Protein AF-A0A4Q2TJC5-F1 (afdb_monomer_lite)

Organism: NCBI:txid2509717

Sequence (81 aa):
MLAMALLVFCLRYLLRSEDWSDKLISFSFWSLNGGLIWMVFANLFPLGVMQLATVVTNGYWHARSLEFFEKHTYLEWLRLP

Secondary structure (DSSP, 8-state):
-HHHHHHHHHHHHHS-GGG--HHHHHHHHHHHHHHHHHHIIIIIHHHHHHHHHHHHHH-HHHHTSHHHHHHHHHHHHHT--

pLDDT: mean 90.11, std 4.86, range [59.78, 95.69]

Structure (mmCIF, N/CA/C/O backbone):
data_AF-A0A4Q2TJC5-F1
#
_entry.id   AF-A0A4Q2TJC5-F1
#
loop_
_atom_site.group_PDB
_atom_site.id
_atom_site.type_symbol
_atom_site.label_atom_id
_atom_site.label_alt_id
_atom_site.label_comp_id
_atom_site.label_asym_id
_atom_site.label_entity_id
_atom_site.label_seq_id
_atom_site.pdbx_PDB_ins_code
_atom_site.Cartn_x
_atom_site.Cartn_y
_atom_site.Cartn_z
_atom_site.occupancy
_atom_site.B_iso_or_equiv
_atom_site.auth_seq_id
_atom_site.auth_comp_id
_atom_site.auth_asym_id
_atom_site.auth_atom_id
_atom_site.pdbx_PDB_model_num
ATOM 1 N N . MET A 1 1 ? -8.219 -7.654 5.634 1.00 89.25 1 MET A N 1
ATOM 2 C CA . MET A 1 1 ? -9.553 -7.043 5.837 1.00 89.25 1 MET A CA 1
ATOM 3 C C . MET A 1 1 ? -10.568 -7.984 6.483 1.00 89.25 1 MET A C 1
ATOM 5 O O . MET A 1 1 ? -11.167 -7.570 7.462 1.00 89.25 1 MET A O 1
ATOM 9 N N . LEU A 1 2 ? -10.726 -9.241 6.038 1.00 93.81 2 LEU A N 1
ATOM 10 C CA . LEU A 1 2 ? -11.682 -10.189 6.650 1.00 93.81 2 LEU A CA 1
ATOM 11 C C . LEU A 1 2 ? -11.483 -10.379 8.168 1.00 93.81 2 LEU A C 1
ATOM 13 O O . LEU A 1 2 ? -12.421 -10.213 8.938 1.00 93.81 2 LEU A O 1
ATOM 17 N N . ALA A 1 3 ? -10.250 -10.661 8.603 1.00 94.94 3 ALA A N 1
ATOM 18 C CA . ALA A 1 3 ? -9.937 -10.826 10.025 1.00 94.94 3 ALA A CA 1
ATOM 19 C C . ALA A 1 3 ? -10.250 -9.564 10.852 1.00 94.94 3 ALA A C 1
ATOM 21 O O . ALA A 1 3 ? -10.779 -9.660 11.953 1.00 94.94 3 ALA A O 1
ATOM 22 N N . MET A 1 4 ? -9.987 -8.376 10.297 1.00 93.75 4 MET A N 1
ATOM 23 C CA . MET A 1 4 ? -10.342 -7.110 10.941 1.00 93.75 4 MET A CA 1
ATOM 24 C C . MET A 1 4 ? -11.853 -6.919 11.060 1.00 93.75 4 MET A C 1
ATOM 26 O O . MET A 1 4 ? -12.317 -6.457 12.094 1.00 93.75 4 MET A O 1
ATOM 30 N N . ALA A 1 5 ? -12.622 -7.292 10.035 1.00 92.56 5 ALA A N 1
ATOM 31 C CA . ALA A 1 5 ? -14.078 -7.215 10.086 1.00 92.56 5 ALA A CA 1
ATOM 32 C C . ALA A 1 5 ? -14.650 -8.120 11.189 1.00 92.56 5 ALA A C 1
ATOM 34 O O . ALA A 1 5 ? -15.498 -7.678 11.959 1.00 92.56 5 ALA A O 1
ATOM 35 N N . LEU A 1 6 ? -14.133 -9.347 11.322 1.00 95.44 6 LEU A N 1
ATOM 36 C CA . LEU A 1 6 ? -14.511 -10.259 12.408 1.00 95.44 6 LEU A CA 1
ATOM 37 C C . LEU A 1 6 ? -14.110 -9.715 13.783 1.00 95.44 6 LEU A C 1
ATOM 39 O O . LEU A 1 6 ? -14.893 -9.795 14.724 1.00 95.44 6 LEU A O 1
ATOM 43 N N . LEU A 1 7 ? -12.923 -9.117 13.900 1.00 94.31 7 LEU A N 1
ATOM 44 C CA . LEU A 1 7 ? -12.471 -8.496 15.144 1.00 94.31 7 LEU A CA 1
ATOM 45 C C . LEU A 1 7 ? -13.403 -7.351 15.557 1.00 94.31 7 LEU A C 1
ATOM 47 O O . LEU A 1 7 ? -13.853 -7.321 16.699 1.00 94.31 7 LEU A O 1
ATOM 51 N N . VAL A 1 8 ? -13.742 -6.450 14.631 1.00 93.12 8 VAL A N 1
ATOM 52 C CA . VAL A 1 8 ? -14.668 -5.333 14.884 1.00 93.12 8 VAL A CA 1
ATOM 53 C C . VAL A 1 8 ? -16.072 -5.843 15.220 1.00 93.12 8 VAL A C 1
ATOM 55 O O . VAL A 1 8 ? -16.716 -5.295 16.113 1.00 93.12 8 VAL A O 1
ATOM 58 N N . PHE A 1 9 ? -16.528 -6.916 14.568 1.00 92.44 9 PHE A N 1
ATOM 59 C CA . PHE A 1 9 ? -17.790 -7.579 14.894 1.00 92.44 9 PHE A CA 1
ATOM 60 C C . PHE A 1 9 ? -17.794 -8.089 16.339 1.00 92.44 9 PHE A C 1
ATOM 62 O O . PHE A 1 9 ? -18.667 -7.705 17.111 1.00 92.44 9 PHE A O 1
ATOM 69 N N . CYS A 1 10 ? -16.791 -8.871 16.743 1.00 94.06 10 CYS A N 1
ATOM 70 C CA . CYS A 1 10 ? -16.668 -9.347 18.124 1.00 94.06 10 CYS A CA 1
ATOM 71 C C . CYS A 1 10 ? -16.569 -8.182 19.125 1.00 94.06 10 CYS A C 1
ATOM 73 O O . CYS A 1 10 ? -17.213 -8.209 20.173 1.00 94.06 10 CYS A O 1
ATOM 75 N N . LEU A 1 11 ? -15.811 -7.134 18.786 1.00 92.94 11 LEU A N 1
ATOM 76 C CA . LEU A 1 11 ? -15.631 -5.947 19.623 1.00 92.94 11 LEU A CA 1
ATOM 77 C C . LEU A 1 11 ? -16.948 -5.185 19.836 1.00 92.94 11 LEU A C 1
ATOM 79 O O . LEU A 1 11 ? -17.194 -4.686 20.933 1.00 92.94 11 LEU A O 1
ATOM 83 N N . ARG A 1 12 ? -17.825 -5.141 18.823 1.00 91.50 12 ARG A N 1
ATOM 84 C CA . ARG A 1 12 ? -19.133 -4.478 18.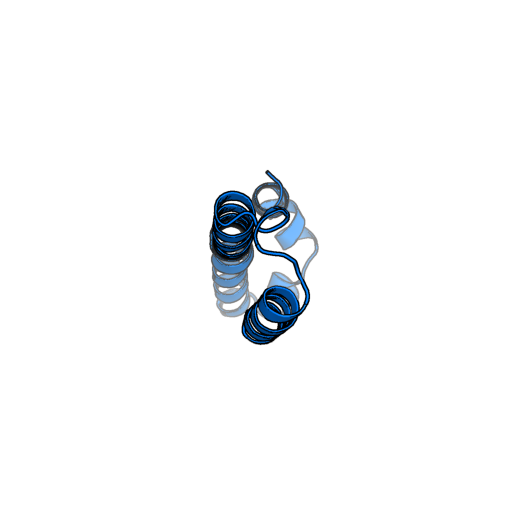916 1.00 91.50 12 ARG A CA 1
ATOM 85 C C . ARG A 1 12 ? -20.054 -5.120 19.953 1.00 91.50 12 ARG A C 1
ATOM 87 O O . ARG A 1 12 ? -20.824 -4.399 20.576 1.00 91.50 12 ARG A O 1
ATOM 94 N N . TYR A 1 13 ? -19.976 -6.436 20.148 1.00 91.56 13 TYR A N 1
ATOM 95 C CA . TYR A 1 13 ? -20.761 -7.133 21.177 1.00 91.56 13 TYR A CA 1
ATOM 96 C C . TYR A 1 13 ? -20.149 -7.039 22.576 1.00 91.56 13 TYR A C 1
ATOM 98 O O . TYR A 1 13 ? -20.855 -7.250 23.558 1.00 91.56 13 TYR A O 1
ATOM 106 N N . LEU A 1 14 ? -18.851 -6.742 22.673 1.00 92.31 14 LEU A N 1
ATOM 107 C CA . LEU A 1 14 ? -18.139 -6.676 23.947 1.00 92.31 14 LEU A CA 1
ATOM 108 C C . LEU A 1 14 ? -18.190 -5.278 24.583 1.00 92.31 14 LEU A C 1
ATOM 110 O O . LEU A 1 14 ? -18.170 -5.158 25.806 1.00 92.31 14 LEU A O 1
ATOM 114 N N . LEU A 1 15 ? -18.243 -4.224 23.765 1.00 90.69 15 LEU A N 1
ATOM 115 C CA . LEU A 1 15 ? -18.237 -2.836 24.228 1.00 90.69 15 LEU A CA 1
ATOM 116 C C . LEU A 1 15 ? -19.639 -2.313 24.554 1.00 90.69 15 LEU A C 1
ATOM 118 O O . LEU A 1 15 ? -20.629 -2.638 23.896 1.00 90.69 15 LEU A O 1
ATOM 122 N N . ARG A 1 16 ? -19.706 -1.418 25.543 1.00 88.19 16 ARG A N 1
ATOM 123 C CA . ARG A 1 16 ? -20.914 -0.643 25.845 1.00 88.19 16 ARG A CA 1
ATOM 124 C C . ARG A 1 16 ? -21.135 0.387 24.736 1.00 88.19 16 ARG A C 1
ATOM 126 O O . ARG A 1 16 ? -20.198 0.834 24.081 1.00 88.19 16 ARG A O 1
ATOM 133 N N . SER A 1 17 ? -22.390 0.782 24.519 1.00 84.38 17 SER A N 1
ATOM 134 C CA . SER A 1 17 ? -22.734 1.702 23.419 1.00 84.38 17 SER A CA 1
ATOM 135 C C . SER A 1 17 ? -22.091 3.087 23.555 1.00 84.38 17 SER A C 1
ATOM 137 O O . SER A 1 17 ? -21.882 3.747 22.545 1.00 84.38 17 SER A O 1
ATOM 139 N N . GLU A 1 18 ? -21.763 3.501 24.780 1.00 88.19 18 GLU A N 1
ATOM 140 C CA . GLU A 1 18 ? -21.103 4.774 25.098 1.00 88.19 18 GLU A CA 1
ATOM 141 C C . GLU A 1 18 ? -19.617 4.822 24.701 1.00 88.19 18 GLU A C 1
ATOM 143 O O . GLU A 1 18 ? -19.118 5.890 24.356 1.00 88.19 18 GLU A O 1
ATOM 148 N N . ASP A 1 19 ? -18.937 3.671 24.654 1.00 88.62 19 ASP A N 1
ATOM 149 C CA . ASP A 1 19 ? -17.512 3.569 24.302 1.00 88.62 19 ASP A CA 1
ATOM 150 C C . ASP A 1 19 ? -17.283 3.353 22.793 1.00 88.62 19 ASP A C 1
ATOM 152 O O . ASP A 1 19 ? -16.148 3.281 22.315 1.00 88.62 19 ASP A O 1
ATOM 156 N N . TRP A 1 20 ? -18.360 3.211 22.015 1.00 90.44 20 TRP A N 1
ATOM 157 C CA . TRP A 1 20 ? -18.288 2.933 20.585 1.00 90.44 20 TRP A CA 1
ATOM 158 C C . TRP A 1 20 ? -18.164 4.214 19.756 1.00 90.44 20 TRP A C 1
ATOM 160 O O . TRP A 1 20 ? -18.967 5.135 19.884 1.00 90.44 20 TRP A O 1
ATOM 170 N N . SER A 1 21 ? -17.200 4.243 18.832 1.00 90.31 21 SER A N 1
ATOM 171 C CA . SER A 1 21 ? -17.001 5.368 17.915 1.00 90.31 21 SER A CA 1
ATOM 172 C C . SER A 1 21 ? -16.971 4.914 16.459 1.00 90.31 21 SER A C 1
ATOM 174 O O . SER A 1 21 ? -15.954 4.428 15.956 1.00 90.31 21 SER A O 1
ATOM 176 N N . ASP A 1 22 ? -18.070 5.157 15.742 1.00 89.44 22 ASP A N 1
ATOM 177 C CA . ASP A 1 22 ? -18.173 4.874 14.304 1.00 89.44 22 ASP A CA 1
ATOM 178 C C . ASP A 1 22 ? -17.170 5.685 13.469 1.00 89.44 22 ASP A C 1
ATOM 180 O O . ASP A 1 22 ? -16.667 5.215 12.445 1.00 89.44 22 ASP A O 1
ATOM 184 N N . LYS A 1 23 ? -16.824 6.899 13.921 1.00 92.06 23 LYS A N 1
ATOM 185 C CA . LYS A 1 23 ? -15.873 7.775 13.220 1.00 92.06 23 LYS A CA 1
ATOM 186 C C . LYS A 1 23 ? -14.467 7.178 13.184 1.00 92.06 23 LYS A C 1
ATOM 188 O O . LYS A 1 23 ? -13.834 7.196 12.132 1.00 92.06 23 LYS A O 1
ATOM 193 N N . LEU A 1 24 ? -13.988 6.631 14.306 1.00 91.75 24 LEU A N 1
ATOM 194 C CA . LEU A 1 24 ? -12.647 6.039 14.395 1.00 91.75 24 LEU A CA 1
ATOM 195 C C . LEU A 1 24 ? -12.533 4.758 13.563 1.00 91.75 24 LEU A C 1
ATOM 197 O O . LEU A 1 24 ? -11.509 4.530 12.915 1.00 91.75 24 LEU A O 1
ATOM 201 N N . ILE A 1 25 ? -13.592 3.948 13.536 1.00 92.00 25 ILE A N 1
ATOM 202 C CA . ILE A 1 25 ? -13.640 2.717 12.740 1.00 92.00 25 ILE A CA 1
ATOM 203 C C . ILE A 1 25 ? -13.659 3.048 11.249 1.00 92.00 25 ILE A C 1
ATOM 205 O O . ILE A 1 25 ? -12.872 2.483 10.491 1.00 92.00 25 ILE A O 1
ATOM 209 N N . SER A 1 26 ? -14.496 4.004 10.833 1.00 91.88 26 SER A N 1
ATOM 210 C CA . SER A 1 26 ? -14.539 4.470 9.444 1.00 91.88 26 SER A CA 1
ATOM 211 C C . SER A 1 26 ? -13.191 5.053 9.007 1.00 91.88 26 SER A C 1
ATOM 213 O O . SER A 1 26 ? -12.662 4.667 7.966 1.00 91.88 26 SER A O 1
ATOM 215 N N . PHE A 1 27 ? -12.569 5.898 9.837 1.00 95.69 27 PHE A N 1
ATOM 216 C CA . PHE A 1 27 ? -11.238 6.441 9.557 1.00 95.69 27 PHE A CA 1
ATOM 217 C C . PHE A 1 27 ? -10.183 5.339 9.408 1.00 95.69 27 PHE A C 1
ATOM 219 O O . PHE A 1 27 ? -9.426 5.347 8.441 1.00 95.69 27 PHE A O 1
ATOM 226 N N . SER A 1 28 ? -10.164 4.365 10.322 1.00 93.44 28 SER A N 1
ATOM 227 C CA . SER A 1 28 ? -9.224 3.237 10.270 1.00 93.44 28 SER A CA 1
ATOM 228 C C . SER A 1 28 ? -9.429 2.378 9.022 1.00 93.44 28 SER A C 1
ATOM 230 O O . SER A 1 28 ? -8.469 1.926 8.404 1.00 93.44 28 SER A O 1
ATOM 232 N N . PHE A 1 29 ? -10.680 2.163 8.614 1.00 93.81 29 PHE A N 1
ATOM 233 C CA . PHE A 1 29 ? -10.988 1.427 7.393 1.00 93.81 29 PHE A CA 1
ATOM 234 C C . PHE A 1 29 ? -10.452 2.150 6.152 1.00 93.81 29 PHE A C 1
ATOM 236 O O . PHE A 1 29 ? -9.767 1.540 5.326 1.00 93.81 29 PHE A O 1
ATOM 243 N N . TRP A 1 30 ? -10.731 3.448 6.024 1.00 94.56 30 TRP A N 1
ATOM 244 C CA . TRP A 1 30 ? -10.280 4.235 4.878 1.00 94.56 30 TRP A CA 1
ATOM 245 C C . TRP A 1 30 ? -8.765 4.429 4.857 1.00 94.56 30 TRP A C 1
ATOM 247 O O . TRP A 1 30 ? -8.173 4.328 3.785 1.00 94.56 30 TRP A O 1
ATOM 257 N N . SER A 1 31 ? -8.119 4.631 6.007 1.00 94.94 31 SER A N 1
ATOM 258 C CA . SER A 1 31 ? -6.663 4.788 6.076 1.00 94.94 31 SER A CA 1
ATOM 259 C C . SER A 1 31 ? -5.925 3.507 5.681 1.00 94.94 31 SER A C 1
ATOM 261 O O . SER A 1 31 ? -4.951 3.572 4.935 1.00 94.94 31 SER A O 1
ATOM 263 N N . LEU A 1 32 ? -6.419 2.334 6.088 1.00 94.00 32 LEU A N 1
ATOM 264 C CA . LEU A 1 32 ? -5.811 1.052 5.725 1.00 94.00 32 LEU A CA 1
ATOM 265 C C . LEU A 1 32 ? -5.971 0.723 4.240 1.00 94.00 32 LEU A C 1
ATOM 267 O O . LEU A 1 32 ? -5.019 0.266 3.610 1.00 94.00 32 LEU A O 1
ATOM 271 N N . ASN A 1 33 ? -7.152 0.962 3.665 1.00 95.12 33 ASN A N 1
ATOM 272 C CA . ASN A 1 33 ? -7.356 0.762 2.228 1.00 95.12 33 ASN A CA 1
ATOM 273 C C . ASN A 1 33 ? -6.579 1.797 1.406 1.00 95.12 33 ASN A C 1
ATOM 275 O O . ASN A 1 33 ? -5.922 1.435 0.435 1.00 95.12 33 ASN A O 1
ATOM 279 N N . GLY A 1 34 ? -6.612 3.067 1.816 1.00 95.06 34 GLY A N 1
ATOM 280 C CA . GLY A 1 34 ? -5.888 4.150 1.156 1.00 95.06 34 GLY A CA 1
ATOM 281 C C . GLY A 1 34 ? -4.378 3.928 1.177 1.00 95.06 34 GLY A C 1
ATOM 282 O O . GLY A 1 34 ? -3.736 4.026 0.136 1.00 95.06 34 GLY A O 1
ATOM 283 N N . GLY A 1 35 ? -3.820 3.538 2.325 1.00 93.06 35 GLY A N 1
ATOM 284 C CA . GLY A 1 35 ? -2.405 3.192 2.451 1.00 93.06 35 GLY A CA 1
ATOM 285 C C . GLY A 1 35 ? -2.013 1.994 1.586 1.00 93.06 35 GLY A C 1
ATOM 286 O O . GLY A 1 35 ? -0.983 2.034 0.918 1.00 93.06 35 GLY A O 1
ATOM 287 N N . LEU A 1 36 ? -2.851 0.953 1.525 1.00 93.75 36 LEU A N 1
ATOM 288 C CA . LEU A 1 36 ? -2.599 -0.205 0.664 1.00 93.75 36 LEU A CA 1
ATOM 289 C C . LEU A 1 36 ? -2.591 0.181 -0.821 1.00 93.75 36 LEU A C 1
ATOM 291 O O . LEU A 1 36 ? -1.680 -0.205 -1.552 1.00 93.75 36 LEU A O 1
ATOM 295 N N . ILE A 1 37 ? -3.580 0.964 -1.258 1.00 94.69 37 ILE A N 1
ATOM 296 C CA . ILE A 1 37 ? -3.647 1.496 -2.625 1.00 94.69 37 ILE A CA 1
ATOM 297 C C . ILE A 1 37 ? -2.391 2.326 -2.912 1.00 94.69 37 ILE A C 1
ATOM 299 O O . ILE A 1 37 ? -1.734 2.097 -3.926 1.00 94.69 37 ILE A O 1
ATOM 303 N N . TRP A 1 38 ? -2.008 3.226 -2.004 1.00 94.44 38 TRP A N 1
ATOM 304 C CA . TRP A 1 38 ? -0.809 4.047 -2.151 1.00 94.44 38 TRP A CA 1
ATOM 305 C C . TRP A 1 38 ? 0.450 3.198 -2.340 1.00 94.44 38 TRP A C 1
ATOM 307 O O . TRP A 1 38 ? 1.166 3.386 -3.317 1.00 94.44 38 TRP A O 1
ATOM 317 N N . MET A 1 39 ? 0.689 2.205 -1.480 1.00 92.62 39 MET A N 1
ATOM 318 C CA . MET A 1 39 ? 1.864 1.330 -1.592 1.00 92.62 39 MET A CA 1
ATOM 319 C C . MET A 1 39 ? 1.926 0.607 -2.942 1.00 92.62 39 MET A C 1
ATOM 321 O O . MET A 1 39 ? 2.995 0.520 -3.552 1.00 92.62 39 MET A O 1
ATOM 325 N N . VAL A 1 40 ? 0.786 0.104 -3.422 1.00 93.69 40 VAL A N 1
ATOM 326 C CA . VAL A 1 40 ? 0.720 -0.620 -4.695 1.00 93.69 40 VAL A CA 1
ATOM 327 C C . VAL A 1 40 ? 0.994 0.313 -5.870 1.00 93.69 40 VAL A C 1
ATOM 329 O O . VAL A 1 40 ? 1.864 0.010 -6.683 1.00 93.69 40 VAL A O 1
ATOM 332 N N . PHE A 1 41 ? 0.294 1.443 -5.964 1.00 92.81 41 PHE A N 1
ATOM 333 C CA . PHE A 1 41 ? 0.374 2.316 -7.139 1.00 92.81 41 PHE A CA 1
ATOM 334 C C . PHE A 1 41 ? 1.599 3.230 -7.147 1.00 92.81 41 PHE A C 1
ATOM 336 O O . PHE A 1 41 ? 2.143 3.490 -8.217 1.00 92.81 41 PHE A O 1
ATOM 343 N N . ALA A 1 42 ? 2.055 3.697 -5.986 1.00 89.81 42 ALA A N 1
ATOM 344 C CA . ALA A 1 42 ? 3.209 4.586 -5.897 1.00 89.81 42 ALA A CA 1
ATOM 345 C C . ALA A 1 42 ? 4.539 3.834 -6.055 1.00 89.81 42 ALA A C 1
ATOM 347 O O . ALA A 1 42 ? 5.503 4.393 -6.570 1.00 89.81 42 ALA A O 1
ATOM 348 N N . ASN A 1 43 ? 4.609 2.567 -5.630 1.00 90.50 43 ASN A N 1
ATOM 349 C CA . ASN A 1 43 ? 5.877 1.842 -5.564 1.00 90.50 43 ASN A CA 1
ATOM 350 C C . ASN A 1 43 ? 5.848 0.480 -6.271 1.00 90.50 43 ASN A C 1
ATOM 352 O O . ASN A 1 43 ? 6.537 0.313 -7.278 1.00 90.50 43 ASN A O 1
ATOM 356 N N . LEU A 1 44 ? 5.070 -0.493 -5.778 1.00 90.69 44 LEU A N 1
ATOM 357 C CA . LEU A 1 44 ? 5.195 -1.883 -6.245 1.00 90.69 44 LEU A CA 1
ATOM 358 C C . LEU A 1 44 ? 4.852 -2.054 -7.730 1.00 90.69 44 LEU A C 1
ATOM 360 O O . LEU A 1 44 ? 5.565 -2.752 -8.450 1.00 90.69 44 LEU A O 1
ATOM 364 N N . PHE A 1 45 ? 3.767 -1.433 -8.189 1.00 93.81 45 PHE A N 1
ATOM 365 C CA . PHE A 1 45 ? 3.306 -1.541 -9.569 1.00 93.81 45 PHE A CA 1
ATOM 366 C C . PHE A 1 45 ? 4.290 -0.923 -10.578 1.00 93.81 45 PHE A C 1
ATOM 368 O O . PHE A 1 45 ? 4.755 -1.659 -11.452 1.00 93.81 45 PHE A O 1
ATOM 375 N N . PRO A 1 46 ? 4.675 0.368 -10.480 1.00 91.38 46 PRO A N 1
ATOM 376 C CA . PRO A 1 46 ? 5.588 0.972 -11.452 1.00 91.38 46 PRO A CA 1
ATOM 377 C C . PRO A 1 46 ? 6.965 0.302 -11.445 1.00 91.38 46 PRO A C 1
ATOM 379 O O . PRO A 1 46 ? 7.523 0.035 -12.512 1.00 91.38 46 PRO A O 1
ATOM 382 N N . LEU A 1 47 ? 7.493 -0.038 -10.263 1.00 91.62 47 LEU A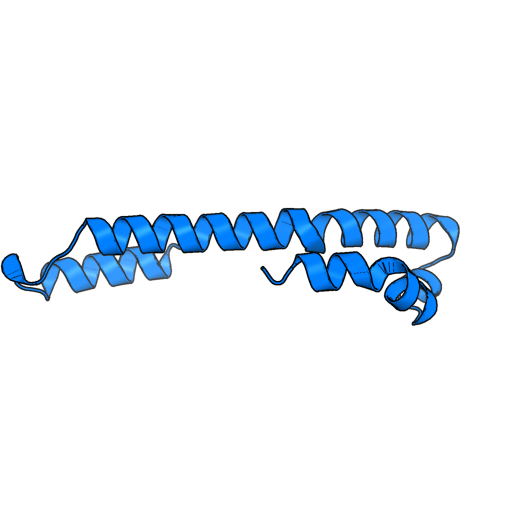 N 1
ATOM 383 C CA . LEU A 1 47 ? 8.774 -0.733 -10.153 1.00 91.62 47 LEU A CA 1
ATOM 384 C C . LEU A 1 47 ? 8.706 -2.128 -10.787 1.00 91.62 47 LEU A C 1
ATOM 386 O O . LEU A 1 47 ? 9.606 -2.500 -11.537 1.00 91.62 47 LEU A O 1
ATOM 390 N N . GLY A 1 48 ? 7.624 -2.875 -10.547 1.00 92.00 48 GLY A N 1
ATOM 391 C CA . GLY A 1 48 ? 7.408 -4.198 -11.133 1.00 92.00 48 GLY A CA 1
ATOM 392 C C . GLY A 1 48 ? 7.310 -4.169 -12.660 1.00 92.00 48 GLY A C 1
ATOM 393 O O . GLY A 1 48 ? 7.906 -5.015 -13.325 1.00 92.00 48 GLY A O 1
ATOM 394 N N . VAL A 1 49 ? 6.628 -3.170 -13.233 1.00 94.06 49 VAL A N 1
ATOM 395 C CA . VAL A 1 49 ? 6.541 -2.992 -14.694 1.00 94.06 49 VAL A CA 1
ATOM 396 C C . VAL A 1 49 ? 7.921 -2.722 -15.299 1.00 94.06 49 VAL A C 1
ATOM 398 O O . VAL A 1 49 ? 8.290 -3.348 -16.294 1.00 94.06 49 VAL A O 1
ATOM 401 N N . MET A 1 50 ? 8.717 -1.840 -14.690 1.00 90.94 50 MET A N 1
ATOM 402 C CA . MET A 1 50 ? 10.070 -1.538 -15.175 1.00 90.94 50 MET A CA 1
ATOM 403 C C . MET A 1 50 ? 11.041 -2.706 -14.993 1.00 90.94 50 MET A C 1
ATOM 405 O O . MET A 1 50 ? 11.873 -2.955 -15.871 1.00 90.94 50 MET A O 1
ATOM 409 N N . GLN A 1 51 ? 10.922 -3.454 -13.892 1.00 90.38 51 GLN A N 1
ATOM 410 C CA . GLN A 1 51 ? 11.669 -4.695 -13.700 1.00 90.38 51 GLN 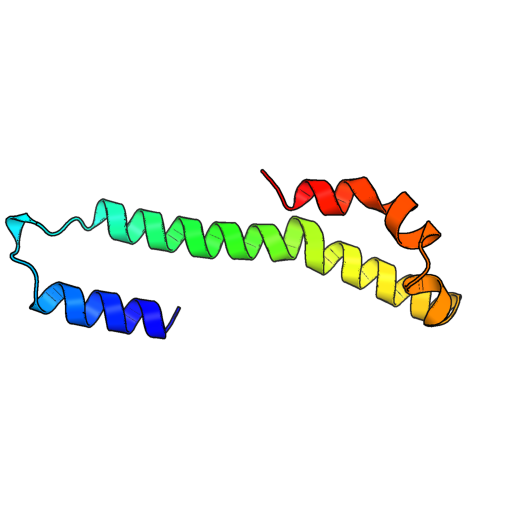A CA 1
ATOM 411 C C . GLN A 1 51 ? 11.327 -5.684 -14.809 1.00 90.38 51 GLN A C 1
ATOM 413 O O . GLN A 1 51 ? 12.236 -6.179 -15.466 1.00 90.38 51 GLN A O 1
ATOM 418 N N . LEU A 1 52 ? 10.041 -5.919 -15.082 1.00 93.12 52 LEU A N 1
ATOM 419 C CA . LEU A 1 52 ? 9.607 -6.843 -16.129 1.00 93.12 52 LEU A CA 1
ATOM 420 C C . LEU A 1 52 ? 10.136 -6.428 -17.507 1.00 93.12 52 LEU A C 1
ATOM 422 O O . LEU A 1 52 ? 10.696 -7.266 -18.212 1.00 93.12 52 LEU A O 1
ATOM 426 N N . ALA A 1 53 ? 10.036 -5.146 -17.865 1.00 91.88 53 ALA A N 1
ATOM 427 C CA . ALA A 1 53 ? 10.593 -4.633 -19.117 1.00 91.88 53 ALA A CA 1
ATOM 428 C C . ALA A 1 53 ? 12.107 -4.901 -19.220 1.00 91.88 53 ALA A C 1
ATOM 430 O O . ALA A 1 53 ? 12.582 -5.383 -20.246 1.00 91.88 53 ALA A O 1
ATOM 431 N N . THR A 1 54 ? 12.846 -4.676 -18.131 1.00 89.81 54 THR A N 1
ATOM 432 C CA . THR A 1 54 ? 14.300 -4.903 -18.066 1.00 89.81 54 THR A CA 1
ATOM 433 C C . THR A 1 54 ? 14.664 -6.387 -18.135 1.00 89.81 54 THR A C 1
ATOM 435 O O . THR A 1 54 ? 15.659 -6.743 -18.765 1.00 89.81 54 THR A O 1
ATOM 438 N N . VAL A 1 55 ? 13.862 -7.268 -17.524 1.00 93.38 55 VAL A N 1
ATOM 439 C CA . VAL A 1 55 ? 14.044 -8.727 -17.614 1.00 93.38 55 VAL A CA 1
ATOM 440 C C . VAL A 1 55 ? 13.907 -9.189 -19.062 1.00 93.38 55 VAL A C 1
ATOM 442 O O . VAL A 1 55 ? 14.713 -10.001 -19.512 1.00 93.38 55 VAL A O 1
ATOM 445 N N . VAL A 1 56 ? 12.911 -8.675 -19.790 1.00 93.31 56 VAL A N 1
ATOM 446 C CA . VAL A 1 56 ? 12.659 -9.058 -21.187 1.00 93.31 56 VAL A CA 1
ATOM 447 C C . VAL A 1 56 ? 13.803 -8.616 -22.102 1.00 93.31 56 VAL A C 1
ATOM 449 O O . VAL A 1 56 ? 14.166 -9.358 -23.010 1.00 93.31 56 VAL A O 1
ATOM 452 N N . THR A 1 57 ? 14.397 -7.444 -21.864 1.00 91.69 57 THR A N 1
ATOM 453 C CA . THR A 1 57 ? 15.463 -6.912 -22.726 1.00 91.69 57 THR A CA 1
ATOM 454 C C . THR A 1 57 ? 16.857 -7.418 -22.364 1.00 91.69 57 THR A C 1
ATOM 456 O O . THR A 1 57 ? 17.641 -7.720 -23.257 1.00 91.69 57 THR A O 1
ATOM 459 N N . ASN A 1 58 ? 17.182 -7.498 -21.071 1.00 87.88 58 ASN A N 1
ATOM 460 C CA . ASN A 1 58 ? 18.555 -7.694 -20.582 1.00 87.88 58 ASN A CA 1
ATOM 461 C C . ASN A 1 58 ? 18.732 -8.975 -19.745 1.00 87.88 58 ASN A C 1
ATOM 463 O O . ASN A 1 58 ? 19.845 -9.308 -19.333 1.00 87.88 58 ASN A O 1
ATOM 467 N N . GLY A 1 59 ? 17.648 -9.712 -19.496 1.00 89.00 59 GLY A N 1
ATOM 468 C CA . GLY A 1 59 ? 17.641 -10.911 -18.665 1.00 89.00 59 GLY A CA 1
ATOM 469 C C . GLY A 1 59 ? 17.437 -10.632 -17.173 1.00 89.00 59 GLY A C 1
ATOM 470 O O . GLY A 1 59 ? 17.562 -9.512 -16.677 1.00 89.00 59 GLY A O 1
ATOM 471 N N . TYR A 1 60 ? 17.114 -11.693 -16.427 1.00 87.81 60 TYR A N 1
ATOM 472 C CA . TYR A 1 60 ? 16.713 -11.599 -15.016 1.00 87.81 60 TYR A CA 1
ATOM 473 C C . TYR A 1 60 ? 17.804 -11.045 -14.088 1.00 87.81 60 TYR A C 1
ATOM 475 O O . TYR A 1 60 ? 17.504 -10.312 -13.147 1.00 87.81 60 TYR A O 1
ATOM 483 N N . TRP A 1 61 ? 19.070 -11.359 -14.369 1.00 88.50 61 TRP A N 1
ATOM 484 C CA . TRP A 1 61 ? 20.208 -10.900 -13.569 1.00 88.50 61 TRP A CA 1
ATOM 485 C C . TRP A 1 61 ? 20.325 -9.367 -13.560 1.00 88.50 61 TRP A C 1
ATOM 487 O O . TRP A 1 61 ? 20.624 -8.781 -12.523 1.00 88.50 61 TRP A O 1
ATOM 497 N N . HIS A 1 62 ? 20.018 -8.716 -14.686 1.00 84.62 62 HIS A N 1
ATOM 498 C CA . HIS A 1 62 ? 20.137 -7.269 -14.838 1.00 84.62 62 HIS A CA 1
ATOM 499 C C . HIS A 1 62 ? 19.000 -6.518 -14.133 1.00 84.62 62 HIS A C 1
ATOM 501 O O . HIS A 1 62 ? 19.205 -5.438 -13.596 1.00 84.62 62 HIS A O 1
ATOM 507 N N . ALA A 1 63 ? 17.792 -7.080 -14.083 1.00 83.94 63 ALA A N 1
ATOM 508 C CA . ALA A 1 63 ? 16.682 -6.472 -13.341 1.00 83.94 63 ALA A CA 1
ATOM 509 C C . ALA A 1 63 ? 16.847 -6.570 -11.810 1.00 83.94 63 ALA A C 1
ATOM 511 O O . ALA A 1 63 ? 16.113 -5.928 -11.060 1.00 83.94 63 ALA A O 1
ATOM 512 N N . ARG A 1 64 ? 17.790 -7.396 -11.341 1.00 88.69 64 ARG A N 1
ATOM 513 C CA . ARG A 1 64 ? 18.138 -7.585 -9.926 1.00 88.69 64 ARG A CA 1
ATOM 514 C C . ARG A 1 64 ? 19.490 -6.967 -9.553 1.00 88.69 64 ARG A C 1
ATOM 516 O O . ARG A 1 64 ? 19.933 -7.158 -8.422 1.00 88.69 64 ARG A O 1
ATOM 523 N N . SER A 1 65 ? 20.152 -6.269 -10.475 1.00 89.19 65 SER A N 1
ATOM 524 C CA . SER A 1 65 ? 21.442 -5.631 -10.210 1.00 89.19 65 SER A CA 1
ATOM 525 C C . SER A 1 65 ? 21.278 -4.393 -9.324 1.00 89.19 65 SER A C 1
ATOM 527 O O . SER A 1 65 ? 20.227 -3.752 -9.322 1.00 89.19 65 SER A O 1
ATOM 529 N N . LEU A 1 66 ? 22.335 -4.032 -8.588 1.00 86.81 66 LEU A N 1
ATOM 530 C CA . LEU A 1 66 ? 22.353 -2.809 -7.776 1.00 86.81 66 LEU A CA 1
ATOM 531 C C . LEU A 1 66 ? 22.108 -1.554 -8.625 1.00 86.81 66 LEU A C 1
ATOM 533 O O . LEU A 1 66 ? 21.370 -0.670 -8.209 1.00 86.81 66 LEU A O 1
ATOM 537 N N . GLU A 1 67 ? 22.657 -1.526 -9.839 1.00 86.25 67 GLU A N 1
ATOM 538 C CA . GLU A 1 67 ? 22.528 -0.404 -10.772 1.00 86.25 67 GLU A CA 1
ATOM 539 C C . GLU A 1 67 ? 21.062 -0.103 -11.134 1.00 86.25 67 GLU A C 1
ATOM 541 O O . GLU A 1 67 ? 20.666 1.058 -11.255 1.00 86.25 67 GLU A O 1
ATOM 546 N N . PHE A 1 68 ? 20.221 -1.139 -11.251 1.00 86.94 68 PHE A N 1
ATOM 547 C CA . PHE A 1 68 ? 18.786 -0.963 -11.481 1.00 86.94 68 PHE A CA 1
ATOM 548 C C . PHE A 1 68 ? 18.097 -0.273 -10.292 1.00 86.94 68 PHE A C 1
ATOM 550 O O . PHE A 1 68 ? 17.308 0.654 -10.489 1.00 86.94 68 PHE A O 1
ATOM 557 N N . PHE A 1 69 ? 18.408 -0.697 -9.063 1.00 85.44 69 PHE A N 1
ATOM 558 C CA . PHE A 1 69 ? 17.813 -0.130 -7.849 1.00 85.44 69 PHE A CA 1
ATOM 559 C C . PHE A 1 69 ? 18.301 1.295 -7.584 1.00 85.44 69 PHE A C 1
ATOM 561 O O . PHE A 1 69 ? 17.479 2.181 -7.355 1.00 85.44 69 PHE A O 1
ATOM 568 N N . GLU A 1 70 ? 19.604 1.560 -7.720 1.00 86.81 70 GLU A N 1
ATOM 569 C CA . GLU A 1 70 ? 20.172 2.903 -7.545 1.00 86.81 70 GLU A CA 1
ATOM 570 C C . GLU A 1 70 ? 19.509 3.917 -8.483 1.00 86.81 70 GLU A C 1
ATOM 572 O O . GLU A 1 70 ? 19.098 5.002 -8.056 1.00 86.81 70 GLU A O 1
ATOM 577 N N . LYS A 1 71 ? 19.284 3.530 -9.744 1.00 85.12 71 LYS A N 1
ATOM 578 C CA . LYS A 1 71 ? 18.609 4.369 -10.739 1.00 85.12 71 LYS A CA 1
ATOM 579 C C . LYS A 1 71 ? 17.146 4.660 -10.392 1.00 85.12 71 LYS A C 1
ATOM 581 O O . LYS A 1 71 ? 16.581 5.611 -10.929 1.00 85.12 71 LYS A O 1
ATOM 586 N N . HIS A 1 72 ? 16.482 3.825 -9.595 1.00 86.31 72 HIS A N 1
ATOM 587 C CA . HIS A 1 72 ? 15.037 3.906 -9.316 1.00 86.31 72 HIS A CA 1
ATOM 588 C C . HIS A 1 72 ? 14.728 4.211 -7.845 1.00 86.31 72 HIS A C 1
ATOM 590 O O . HIS A 1 72 ? 13.570 4.159 -7.433 1.00 86.31 72 HIS A O 1
ATOM 596 N N . THR A 1 73 ? 15.746 4.627 -7.085 1.00 84.94 73 THR A N 1
ATOM 597 C CA . THR A 1 73 ? 15.674 5.003 -5.666 1.00 84.94 73 THR A CA 1
ATOM 598 C C . THR A 1 73 ? 14.482 5.915 -5.351 1.00 84.94 73 THR A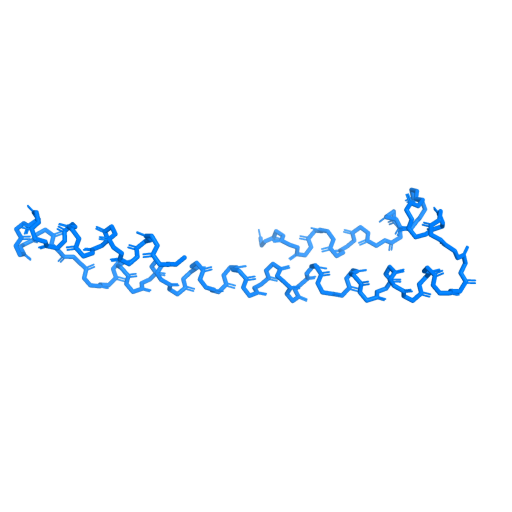 C 1
ATOM 600 O O . THR A 1 73 ? 13.786 5.705 -4.365 1.00 84.94 73 THR A O 1
ATOM 603 N N . TYR A 1 74 ? 14.171 6.891 -6.212 1.00 85.19 74 TYR A N 1
ATOM 604 C CA . TYR A 1 74 ? 13.053 7.825 -6.010 1.00 85.19 74 TYR A CA 1
ATOM 605 C C . TYR A 1 74 ? 11.684 7.136 -5.849 1.00 85.19 74 TYR A C 1
ATOM 607 O O . TYR A 1 74 ? 10.848 7.620 -5.088 1.00 85.19 74 TYR A O 1
ATOM 615 N N . LEU A 1 75 ? 11.453 5.991 -6.502 1.00 85.12 75 LEU A N 1
ATOM 616 C CA . LEU A 1 75 ? 10.212 5.225 -6.338 1.00 85.12 75 LEU A CA 1
ATOM 617 C C . LEU A 1 75 ? 10.154 4.519 -4.992 1.00 85.12 75 LEU A C 1
ATOM 619 O O . LEU A 1 75 ? 9.065 4.364 -4.443 1.00 85.12 75 LEU A O 1
ATOM 623 N N . GLU A 1 76 ? 11.295 4.088 -4.453 1.00 84.19 76 GLU A N 1
ATOM 624 C CA . GLU A 1 76 ? 11.369 3.483 -3.119 1.00 84.19 76 GLU A CA 1
ATOM 625 C C . GLU A 1 76 ? 10.995 4.494 -2.035 1.00 84.19 76 GLU A C 1
ATOM 627 O O . GLU A 1 76 ? 10.235 4.160 -1.123 1.00 84.19 76 GLU A O 1
ATOM 632 N N . TRP A 1 77 ? 11.433 5.746 -2.190 1.00 86.00 77 TRP A N 1
ATOM 633 C CA . TRP A 1 77 ? 11.051 6.842 -1.299 1.00 86.00 77 TRP A CA 1
ATOM 634 C C . TRP A 1 77 ? 9.576 7.220 -1.426 1.00 86.00 77 TRP A C 1
ATOM 636 O O . TRP A 1 77 ? 8.948 7.501 -0.413 1.00 86.00 77 TRP A O 1
ATOM 646 N N . LEU A 1 78 ? 8.984 7.131 -2.622 1.00 86.50 78 LEU A N 1
ATOM 647 C CA . LEU A 1 78 ? 7.565 7.450 -2.844 1.00 86.50 78 LEU A CA 1
ATOM 648 C C . LEU A 1 78 ? 6.599 6.540 -2.054 1.00 86.50 78 LEU A C 1
ATOM 650 O O . LEU A 1 78 ? 5.437 6.888 -1.842 1.00 86.50 78 LEU A O 1
ATOM 654 N N . ARG A 1 79 ? 7.069 5.375 -1.582 1.00 82.00 79 ARG A N 1
ATOM 655 C CA . ARG A 1 79 ? 6.297 4.485 -0.697 1.00 82.00 79 ARG A CA 1
ATOM 656 C C . ARG A 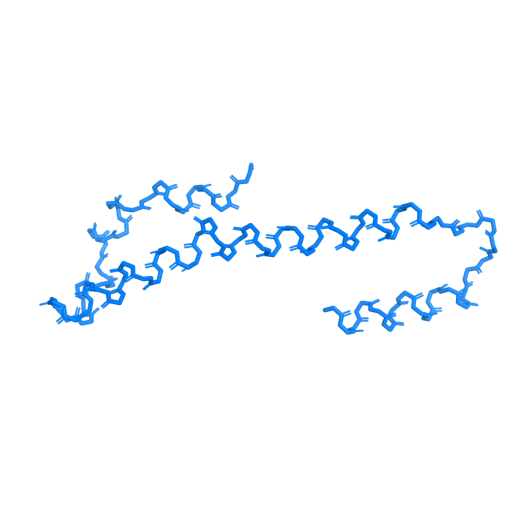1 79 ? 6.032 5.106 0.677 1.00 82.00 79 ARG A C 1
ATOM 658 O O . ARG A 1 79 ? 5.041 4.747 1.313 1.00 82.00 79 ARG A O 1
ATOM 665 N N . LEU A 1 80 ? 6.930 5.962 1.153 1.00 82.25 80 LEU A N 1
ATOM 666 C CA . LEU A 1 80 ? 6.839 6.609 2.456 1.00 82.25 80 LEU A CA 1
ATOM 667 C C . LEU A 1 80 ? 6.248 8.017 2.253 1.00 82.25 80 LEU A C 1
ATOM 669 O O . LEU A 1 80 ? 6.890 8.823 1.581 1.00 82.25 80 LEU A O 1
ATOM 673 N N . PRO A 1 81 ? 5.030 8.307 2.752 1.00 59.78 81 PRO A N 1
ATOM 674 C CA . PRO A 1 81 ? 4.572 9.687 2.889 1.00 59.78 81 PRO A CA 1
ATOM 675 C C . PRO A 1 81 ? 5.398 10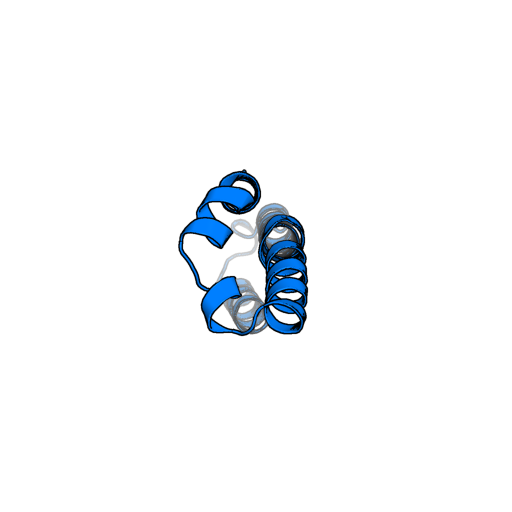.454 3.931 1.00 59.78 81 PRO A C 1
ATOM 677 O O . PRO A 1 81 ? 5.922 9.809 4.872 1.00 59.78 81 PRO A O 1
#

InterPro domains:
  IPR036927 Cytochrome c oxidase-like, subunit I superfamily [G3DSA:1.20.210.10] (1-81)
  IPR036927 Cytochrome c oxidase-like, subunit I superfamily [SSF81442] (1-53)

Foldseek 3Di:
DVVVVVVVVVVVVVDDPVPDDPPVVVVVVCVVVVLVVQLVVLAVPVLVVVLVVCCVVPNNVRSPDPVVCVVVVVSVCSNPD

Radius of gyration: 20.02 Å; chains: 1; bounding box: 45×21×49 Å